Protein AF-A0A1H8AZE1-F1 (afdb_monomer_lite)

Sequence (152 aa):
MIRLCAVCSNPFDCPPSDKTVTCSKKCSRIHKSRTHKGKRNKWSEAARQRLSNKGVTDNLKKGSIAAQNSPNSGRFETNVNAKEWVLVNPCGKIYKVRNLKNWARNNCHLFDKETSEESATQIASGIRAVKQVLNGNRKDTSPQYMGWTLKM

Secondary structure (DSSP, 8-state):
-EEE-TTT--EEE--TT-----SSHHHHHHHHHHHHTT------HHHHHHHHHH---HHHHHHHHHHHH-TTTSSSTT-TT-B-EEEE-TTS-EEEESBHHHHHHH-GGGGT--SSHHHHHHHHHHHHHHHHHHTTS-SSS-S-BTTBEE--

Structure (mmCIF, N/CA/C/O backbone):
data_AF-A0A1H8AZE1-F1
#
_entry.id   AF-A0A1H8AZE1-F1
#
loop_
_atom_site.group_PDB
_atom_site.id
_atom_site.type_symbol
_atom_site.label_atom_id
_atom_site.label_alt_id
_atom_site.label_comp_id
_atom_site.label_asym_id
_atom_site.label_entity_id
_atom_site.label_seq_id
_atom_site.pdbx_PDB_ins_code
_atom_site.Cartn_x
_atom_site.Cartn_y
_atom_site.Cartn_z
_atom_site.occupancy
_atom_site.B_iso_or_equiv
_atom_site.auth_seq_id
_atom_site.auth_comp_id
_atom_site.auth_asym_id
_atom_site.auth_atom_id
_atom_site.pdbx_PDB_model_num
ATOM 1 N N . MET A 1 1 ? 39.025 -21.979 -23.711 1.00 87.44 1 MET A N 1
ATOM 2 C CA . MET A 1 1 ? 40.286 -21.500 -23.088 1.00 87.44 1 MET A CA 1
ATOM 3 C C . MET A 1 1 ? 40.108 -21.572 -21.586 1.00 87.44 1 MET A C 1
ATOM 5 O O . MET A 1 1 ? 39.041 -21.214 -21.098 1.00 87.44 1 MET A O 1
ATOM 9 N N . ILE A 1 2 ? 41.123 -22.022 -20.851 1.00 91.56 2 ILE A N 1
ATOM 10 C CA . ILE A 1 2 ? 41.009 -22.149 -19.395 1.00 91.56 2 ILE A CA 1
ATOM 11 C C . ILE A 1 2 ? 41.187 -20.767 -18.755 1.00 91.56 2 ILE A C 1
ATOM 13 O O . ILE A 1 2 ? 42.176 -20.080 -19.008 1.00 91.56 2 ILE A O 1
ATOM 17 N N . ARG A 1 3 ? 40.218 -20.348 -17.936 1.00 92.75 3 ARG A N 1
ATOM 18 C CA . ARG A 1 3 ? 40.264 -19.122 -17.121 1.00 92.75 3 ARG A CA 1
ATOM 19 C C . ARG A 1 3 ? 40.143 -19.472 -15.642 1.00 92.75 3 ARG A C 1
ATOM 21 O O . ARG A 1 3 ? 39.583 -20.507 -15.294 1.00 92.75 3 ARG A O 1
ATOM 28 N N . LEU A 1 4 ? 40.622 -18.594 -14.764 1.00 95.31 4 LEU A N 1
ATOM 29 C CA . LEU A 1 4 ? 40.473 -18.747 -13.314 1.00 95.31 4 LEU A CA 1
ATOM 30 C C . LEU A 1 4 ? 39.234 -18.000 -12.814 1.00 95.31 4 LEU A C 1
ATOM 32 O O . LEU A 1 4 ? 38.938 -16.884 -13.245 1.00 95.31 4 LEU A O 1
ATOM 36 N N . CYS A 1 5 ? 38.486 -18.611 -11.898 1.00 95.62 5 CYS A N 1
ATOM 37 C CA . CYS A 1 5 ? 37.276 -18.007 -11.351 1.00 95.62 5 CYS A CA 1
ATOM 38 C C . CYS A 1 5 ? 37.580 -16.828 -10.410 1.00 95.62 5 CYS A C 1
ATOM 40 O O . CYS A 1 5 ? 38.238 -17.000 -9.391 1.00 95.62 5 CYS A O 1
ATOM 42 N N . ALA A 1 6 ? 36.943 -15.674 -10.627 1.00 94.50 6 ALA A N 1
ATOM 43 C CA . ALA A 1 6 ? 37.080 -14.473 -9.785 1.00 94.50 6 ALA A CA 1
ATOM 44 C C . ALA A 1 6 ? 36.528 -14.588 -8.337 1.00 94.50 6 ALA A C 1
ATOM 46 O O . ALA A 1 6 ? 36.428 -13.586 -7.627 1.00 94.50 6 ALA A O 1
ATOM 47 N N . VAL A 1 7 ? 36.086 -15.776 -7.903 1.00 96.50 7 VAL A N 1
ATOM 48 C CA . VAL A 1 7 ? 35.524 -16.014 -6.558 1.00 96.50 7 VAL A CA 1
ATOM 49 C C . VAL A 1 7 ? 36.248 -17.129 -5.817 1.00 96.50 7 VAL A C 1
ATOM 51 O O . VAL A 1 7 ? 36.552 -16.939 -4.645 1.00 96.50 7 VAL A O 1
ATOM 54 N N . CYS A 1 8 ? 36.489 -18.270 -6.468 1.00 95.69 8 CYS A N 1
ATOM 55 C CA . CYS A 1 8 ? 37.142 -19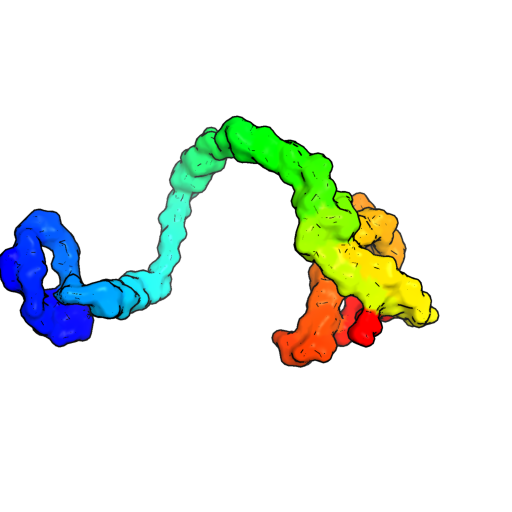.432 -5.858 1.00 95.69 8 CYS A CA 1
ATOM 56 C C . CYS A 1 8 ? 38.478 -19.810 -6.508 1.00 95.69 8 CYS A C 1
ATOM 58 O O . CYS A 1 8 ? 39.065 -20.806 -6.112 1.00 95.69 8 CYS A O 1
ATOM 60 N N . SER A 1 9 ? 38.927 -19.072 -7.526 1.00 94.31 9 SER A N 1
ATOM 61 C CA . SER A 1 9 ? 40.179 -19.303 -8.259 1.00 94.31 9 SER A CA 1
ATOM 62 C C . SER A 1 9 ? 40.296 -20.636 -9.008 1.00 94.31 9 SER A C 1
ATOM 64 O O . SER A 1 9 ? 41.301 -20.855 -9.672 1.00 94.31 9 SER A O 1
ATOM 66 N N . ASN A 1 10 ? 39.272 -21.495 -8.998 1.00 95.75 10 ASN A N 1
ATOM 67 C CA . ASN A 1 10 ? 39.297 -22.743 -9.764 1.00 95.75 10 ASN A CA 1
ATOM 68 C C . ASN A 1 10 ? 39.358 -22.481 -11.281 1.00 95.75 10 ASN A C 1
ATOM 70 O O . ASN A 1 10 ? 38.656 -21.575 -11.761 1.00 95.75 10 ASN A O 1
ATOM 74 N N . PRO A 1 11 ? 40.131 -23.286 -12.036 1.00 95.69 11 PRO A N 1
ATOM 75 C CA . PRO A 1 11 ? 40.124 -23.248 -13.490 1.00 95.69 11 PRO A CA 1
ATOM 76 C C . PRO A 1 11 ? 38.770 -23.711 -14.033 1.00 95.69 11 PRO A C 1
ATOM 78 O O . PRO A 1 11 ? 38.146 -24.629 -13.501 1.00 95.69 11 PRO A O 1
ATOM 81 N N . PHE A 1 12 ? 38.304 -23.066 -15.096 1.00 95.69 12 PHE A N 1
ATOM 82 C CA . PHE A 1 12 ? 37.110 -23.463 -15.833 1.00 95.69 12 PHE A CA 1
ATOM 83 C C . PHE A 1 12 ? 37.283 -23.155 -17.319 1.00 95.69 12 PHE A C 1
ATOM 85 O O . PHE A 1 12 ? 37.992 -22.212 -17.682 1.00 95.69 12 PHE A O 1
ATOM 92 N N . ASP A 1 13 ? 36.641 -23.948 -18.173 1.00 94.69 13 ASP A N 1
ATOM 93 C CA . ASP A 1 13 ? 36.658 -23.699 -19.610 1.00 94.69 13 ASP A CA 1
ATOM 94 C C . ASP A 1 13 ? 35.630 -22.632 -20.000 1.00 94.69 13 ASP A C 1
ATOM 96 O O . ASP A 1 13 ? 34.511 -22.582 -19.485 1.00 94.69 13 ASP A O 1
ATOM 100 N N . CYS A 1 14 ? 36.050 -21.738 -20.886 1.00 92.62 14 CYS A N 1
ATOM 101 C CA . CYS A 1 14 ? 35.260 -20.622 -21.375 1.00 92.62 14 CYS A CA 1
ATOM 102 C C . CYS A 1 14 ? 35.685 -20.307 -22.819 1.00 92.62 14 CYS A C 1
ATOM 104 O O . CYS A 1 14 ? 36.892 -20.201 -23.082 1.00 92.62 14 CYS A O 1
ATOM 106 N N . PRO A 1 15 ? 34.754 -20.151 -23.776 1.00 92.62 15 PRO A N 1
ATOM 107 C CA . PRO A 1 15 ? 35.089 -19.693 -25.121 1.00 92.62 15 PRO A CA 1
ATOM 108 C C . PRO A 1 15 ? 35.745 -18.299 -25.103 1.00 92.62 15 PRO A C 1
ATOM 110 O O . PRO A 1 15 ? 35.380 -17.466 -24.271 1.00 92.62 15 PRO A O 1
ATOM 113 N N . PRO A 1 16 ? 36.674 -17.982 -26.026 1.00 89.00 16 PRO A N 1
ATOM 114 C CA . PRO A 1 16 ? 37.316 -16.664 -26.072 1.00 89.00 16 PRO A CA 1
ATOM 115 C C . PRO A 1 16 ? 36.338 -15.484 -26.199 1.00 89.00 16 PRO A C 1
ATOM 117 O O . PRO A 1 16 ? 36.588 -14.425 -25.628 1.00 89.00 16 PRO A O 1
ATOM 120 N N . SER A 1 17 ? 35.211 -15.675 -26.894 1.00 92.56 17 SER A N 1
ATOM 121 C CA . SER A 1 17 ? 34.161 -14.665 -27.089 1.00 92.56 17 SER A CA 1
ATOM 122 C C . SER A 1 17 ? 33.291 -14.421 -25.851 1.00 92.56 17 SER A C 1
ATOM 124 O O . SER A 1 17 ? 32.669 -13.363 -25.732 1.00 92.56 17 SER A O 1
ATOM 126 N N . ASP A 1 18 ? 33.239 -15.377 -24.923 1.00 91.25 18 ASP A N 1
ATOM 127 C CA . ASP A 1 18 ? 32.429 -15.268 -23.718 1.00 91.25 18 ASP A CA 1
ATOM 128 C C . ASP A 1 18 ? 33.161 -14.401 -22.677 1.00 91.25 18 ASP A C 1
ATOM 130 O O . ASP A 1 18 ? 34.373 -14.501 -22.473 1.00 91.25 18 ASP A O 1
ATOM 134 N N . LYS A 1 19 ? 32.424 -13.510 -22.007 1.00 90.50 19 LYS A N 1
ATOM 135 C CA . LYS A 1 19 ? 32.927 -12.597 -20.962 1.00 90.50 19 LYS A CA 1
ATOM 136 C C . LYS A 1 19 ? 32.756 -13.170 -19.553 1.00 90.50 19 LYS A C 1
ATOM 138 O O . LYS A 1 19 ? 32.922 -12.456 -18.565 1.00 90.50 19 LYS A O 1
ATOM 143 N N . THR A 1 20 ? 32.405 -14.446 -19.439 1.00 92.69 20 THR A N 1
ATOM 144 C CA . THR A 1 20 ? 32.218 -15.122 -18.158 1.00 92.69 20 THR A CA 1
ATOM 145 C C . THR A 1 20 ? 33.535 -15.197 -17.377 1.00 92.69 20 THR A C 1
ATOM 147 O O . THR A 1 20 ? 34.569 -15.633 -17.887 1.00 92.69 20 THR A O 1
ATOM 150 N N . VAL A 1 21 ? 33.473 -14.764 -16.111 1.00 94.62 21 VAL A N 1
ATOM 151 C CA . VAL A 1 21 ? 34.602 -14.680 -15.157 1.00 94.62 21 VAL A CA 1
ATOM 152 C C . VAL A 1 21 ? 34.443 -15.615 -13.948 1.00 94.62 21 VAL A C 1
ATOM 154 O O . VAL A 1 21 ? 35.242 -15.590 -13.012 1.00 94.62 21 VAL A O 1
ATOM 157 N N . THR A 1 22 ? 33.387 -16.432 -13.921 1.00 96.69 22 THR A N 1
ATOM 158 C CA . THR A 1 22 ? 33.090 -17.347 -12.809 1.00 96.69 22 THR A CA 1
ATOM 159 C C . THR A 1 22 ? 32.766 -18.745 -13.300 1.00 96.69 22 THR A C 1
ATOM 161 O O . THR A 1 22 ? 31.968 -18.884 -14.217 1.00 96.69 22 THR A O 1
ATOM 164 N N . CYS A 1 23 ? 33.271 -19.765 -12.607 1.0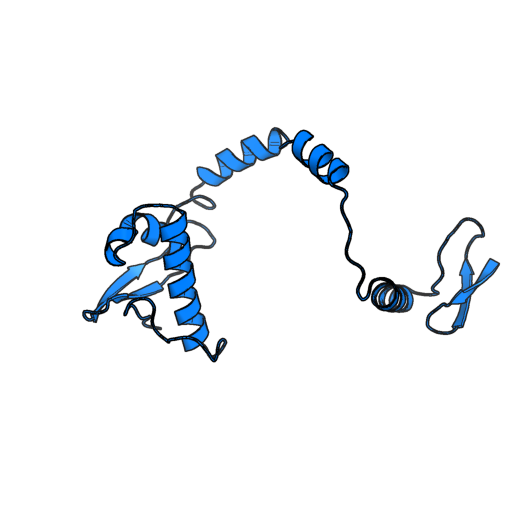0 94.62 23 CYS A N 1
ATOM 165 C CA . CYS A 1 23 ? 33.111 -21.172 -12.985 1.00 94.62 23 CYS A CA 1
ATOM 166 C C . CYS A 1 23 ? 31.697 -21.748 -12.786 1.00 94.62 23 CYS A C 1
ATOM 168 O O . CYS A 1 23 ? 31.395 -22.826 -13.280 1.00 94.62 23 CYS A O 1
ATOM 170 N N . SER A 1 24 ? 30.826 -21.089 -12.013 1.00 94.94 24 SER A N 1
ATOM 171 C CA . SER A 1 24 ? 29.509 -21.632 -11.652 1.00 94.94 24 SER A CA 1
ATOM 172 C C . SER A 1 24 ? 28.487 -20.547 -11.318 1.00 94.94 24 SER A C 1
ATOM 174 O O . SER A 1 24 ? 28.843 -19.422 -10.955 1.00 94.94 24 SER A O 1
ATOM 176 N N . LYS A 1 25 ? 27.192 -20.902 -11.339 1.00 95.62 25 LYS A N 1
ATOM 177 C CA . LYS A 1 25 ? 26.087 -20.011 -10.928 1.00 95.62 25 LYS A CA 1
ATOM 178 C C . LYS A 1 25 ? 26.242 -19.509 -9.485 1.00 95.62 25 LYS A C 1
ATOM 180 O O . LYS A 1 25 ? 25.968 -18.341 -9.209 1.00 95.62 25 LYS A O 1
ATOM 185 N N . LYS A 1 26 ? 26.729 -20.359 -8.570 1.00 97.12 26 LYS A N 1
ATOM 186 C CA . LYS A 1 26 ? 26.998 -19.986 -7.169 1.00 97.12 26 LYS A CA 1
ATOM 187 C C . LYS A 1 26 ? 28.064 -18.891 -7.088 1.00 97.12 26 LYS A C 1
ATOM 189 O O . LYS A 1 26 ? 27.834 -17.870 -6.442 1.00 97.12 26 LYS A O 1
ATOM 194 N N . CYS A 1 27 ? 29.182 -19.070 -7.794 1.00 96.12 27 CYS A N 1
ATOM 195 C CA . CYS A 1 27 ? 30.238 -18.063 -7.869 1.00 96.12 27 CYS A CA 1
ATOM 196 C C . CYS A 1 27 ? 29.754 -16.791 -8.572 1.00 96.12 27 CYS A C 1
ATOM 198 O O . CYS A 1 27 ? 30.019 -15.700 -8.083 1.00 96.12 27 CYS A O 1
ATOM 200 N N . SER A 1 28 ? 28.958 -16.902 -9.638 1.00 95.81 28 SER A N 1
ATOM 201 C CA . SER A 1 28 ? 28.345 -15.746 -10.304 1.00 95.81 28 SER A CA 1
ATOM 202 C C . SER A 1 28 ? 27.487 -14.916 -9.342 1.00 95.81 28 SER A C 1
ATOM 204 O O . SER A 1 28 ? 27.598 -13.692 -9.316 1.00 95.81 28 SER A O 1
ATOM 206 N N . ARG A 1 29 ? 26.681 -15.560 -8.483 1.00 95.69 29 ARG A N 1
ATOM 207 C CA . ARG A 1 29 ? 25.859 -14.867 -7.476 1.00 95.69 29 ARG A CA 1
ATOM 208 C C . ARG A 1 29 ? 26.707 -14.106 -6.452 1.00 95.69 29 ARG A C 1
ATOM 210 O O . ARG A 1 29 ? 26.394 -12.959 -6.149 1.00 95.69 29 ARG A O 1
ATOM 217 N N . ILE A 1 30 ? 27.782 -14.722 -5.954 1.00 95.81 30 ILE A N 1
ATOM 218 C CA . ILE A 1 30 ? 28.727 -14.088 -5.016 1.00 95.81 30 ILE A CA 1
ATOM 219 C C . ILE A 1 30 ? 29.485 -12.945 -5.699 1.00 95.81 30 ILE A C 1
ATOM 221 O O . ILE A 1 30 ? 29.667 -11.877 -5.123 1.00 95.81 30 ILE A O 1
ATOM 225 N N . HIS A 1 31 ? 29.912 -13.144 -6.944 1.00 95.25 31 HIS A N 1
ATOM 226 C CA . HIS A 1 31 ? 30.601 -12.117 -7.710 1.00 95.25 31 HIS A CA 1
ATOM 227 C C . HIS A 1 31 ? 29.692 -10.904 -7.927 1.00 95.25 31 HIS A C 1
ATOM 229 O O . HIS A 1 31 ? 30.091 -9.790 -7.607 1.00 95.25 31 HIS A O 1
ATOM 235 N N . LYS A 1 32 ? 28.440 -11.118 -8.357 1.00 92.69 32 LYS A N 1
ATOM 236 C CA . LYS A 1 32 ? 27.434 -10.056 -8.508 1.00 92.69 32 LYS A CA 1
ATOM 237 C C . LYS A 1 32 ? 27.156 -9.333 -7.191 1.00 92.69 32 LYS A C 1
ATOM 239 O O . LYS A 1 32 ? 27.076 -8.110 -7.189 1.00 92.69 32 LYS A O 1
ATOM 244 N N . SER A 1 33 ? 27.035 -10.048 -6.069 1.00 92.69 33 SER A N 1
ATOM 245 C CA . SER A 1 33 ? 26.797 -9.393 -4.778 1.00 92.69 33 SER A CA 1
ATOM 246 C C . SER A 1 33 ? 27.963 -8.493 -4.368 1.00 92.69 33 SER A C 1
ATOM 248 O O . SER A 1 33 ? 27.721 -7.390 -3.890 1.00 92.69 33 SER A O 1
ATOM 250 N N . ARG A 1 34 ? 29.213 -8.910 -4.616 1.00 93.31 34 ARG A N 1
ATOM 251 C CA . ARG A 1 34 ? 30.413 -8.092 -4.375 1.00 93.31 34 ARG A CA 1
ATOM 252 C C . ARG A 1 34 ? 30.484 -6.894 -5.323 1.00 93.31 34 ARG A C 1
ATOM 254 O O . ARG A 1 34 ? 30.669 -5.773 -4.866 1.00 93.31 34 ARG A O 1
ATOM 261 N N . THR A 1 35 ? 30.305 -7.106 -6.628 1.00 90.56 35 THR A N 1
ATOM 262 C CA . THR A 1 35 ? 30.499 -6.057 -7.642 1.00 90.56 35 THR A CA 1
ATOM 263 C C . THR A 1 35 ? 29.380 -5.025 -7.684 1.00 90.56 35 THR A C 1
ATOM 265 O O . THR A 1 35 ? 29.646 -3.888 -8.076 1.00 90.56 35 THR A O 1
ATOM 268 N N . HIS A 1 36 ? 28.156 -5.388 -7.292 1.00 87.06 36 HIS A N 1
ATOM 269 C CA . HIS A 1 36 ? 27.011 -4.476 -7.219 1.00 87.06 36 HIS A CA 1
ATOM 270 C C . HIS A 1 36 ? 26.792 -3.875 -5.825 1.00 87.06 36 HIS A C 1
ATOM 272 O O . HIS A 1 36 ? 25.949 -2.987 -5.683 1.00 87.06 36 HIS A O 1
ATOM 278 N N . LYS A 1 37 ? 27.538 -4.303 -4.795 1.00 89.75 37 LYS A N 1
ATOM 279 C CA . LYS A 1 37 ? 27.433 -3.712 -3.455 1.00 89.75 37 LYS A CA 1
ATOM 280 C C . LYS A 1 37 ? 27.702 -2.208 -3.533 1.00 89.75 37 LYS A C 1
ATOM 282 O O . LYS A 1 37 ? 28.718 -1.778 -4.068 1.00 89.75 37 LYS A O 1
ATOM 287 N N . GLY A 1 38 ? 26.763 -1.408 -3.031 1.00 83.31 38 GLY A N 1
ATOM 288 C CA . GLY A 1 38 ? 26.865 0.055 -3.024 1.00 83.31 38 GLY A CA 1
ATOM 289 C C . GLY A 1 38 ? 26.657 0.736 -4.383 1.00 83.31 38 GLY A C 1
ATOM 290 O O . GLY A 1 38 ? 26.598 1.962 -4.435 1.00 83.31 38 GLY A O 1
ATOM 291 N N . LYS A 1 39 ? 26.485 -0.014 -5.480 1.00 85.88 39 LYS A N 1
ATOM 292 C CA . LYS A 1 39 ? 26.173 0.568 -6.789 1.00 85.88 39 LYS A CA 1
ATOM 293 C C . LYS A 1 39 ? 24.668 0.751 -6.929 1.00 85.88 39 LYS A C 1
ATOM 295 O O . LYS A 1 39 ? 23.889 -0.176 -6.722 1.00 85.88 39 LYS A O 1
ATOM 300 N N . ARG A 1 40 ? 24.257 1.953 -7.320 1.00 79.12 40 ARG A N 1
ATOM 301 C CA . ARG A 1 40 ? 22.883 2.267 -7.725 1.00 79.12 40 ARG A CA 1
ATOM 302 C C . ARG A 1 40 ? 22.899 2.684 -9.188 1.00 79.12 40 ARG A C 1
ATOM 304 O O . ARG A 1 40 ? 23.829 3.366 -9.617 1.00 79.12 40 ARG A O 1
ATOM 311 N N . ASN A 1 41 ? 21.871 2.304 -9.940 1.00 79.06 41 ASN A N 1
ATOM 312 C CA . ASN A 1 41 ? 21.703 2.785 -11.307 1.00 79.06 41 ASN A CA 1
ATOM 313 C C . ASN A 1 41 ? 21.481 4.303 -11.266 1.00 79.06 41 ASN A C 1
ATOM 315 O O . ASN A 1 41 ? 20.426 4.766 -10.831 1.00 79.06 41 ASN A O 1
ATOM 319 N N . LYS A 1 42 ? 22.476 5.080 -11.701 1.00 79.00 42 LYS A N 1
ATOM 320 C CA . LYS A 1 42 ? 22.330 6.523 -11.903 1.00 79.00 42 LYS A CA 1
ATOM 321 C C . LYS A 1 42 ? 21.677 6.740 -13.263 1.00 79.00 42 LYS A C 1
ATOM 323 O O . LYS A 1 42 ? 22.337 6.694 -14.293 1.00 79.00 42 LYS A O 1
ATOM 328 N N . TRP A 1 43 ? 20.364 6.919 -13.258 1.00 83.31 43 TRP A N 1
ATOM 329 C CA . TRP A 1 43 ? 19.635 7.316 -14.458 1.00 83.31 43 TRP A CA 1
ATOM 330 C C . TRP A 1 43 ? 19.895 8.791 -14.736 1.00 83.31 43 TRP A C 1
ATOM 332 O O . TRP A 1 43 ? 19.654 9.619 -13.856 1.00 83.31 43 TRP A O 1
ATOM 342 N N . SER A 1 44 ? 20.362 9.105 -15.945 1.00 89.19 44 SER A N 1
ATOM 343 C CA . SER A 1 44 ? 20.424 10.488 -16.408 1.00 89.19 44 SER A CA 1
ATOM 344 C C . SER A 1 44 ? 19.014 11.053 -16.564 1.00 89.19 44 SER A C 1
ATOM 346 O O . SER A 1 44 ? 18.050 10.317 -16.800 1.00 89.19 44 SER A O 1
ATOM 348 N N . GLU A 1 45 ? 18.893 12.370 -16.454 1.00 89.25 45 GLU A N 1
ATOM 349 C CA . GLU A 1 45 ? 17.629 13.071 -16.667 1.00 89.25 45 GLU A CA 1
ATOM 350 C C . GLU A 1 45 ? 17.067 12.799 -18.067 1.00 89.25 45 GLU A C 1
ATOM 352 O O . GLU A 1 45 ? 15.914 12.397 -18.199 1.00 89.25 45 GLU A O 1
ATOM 357 N N . ALA A 1 46 ? 17.922 12.826 -19.095 1.00 90.38 46 ALA A N 1
ATOM 358 C CA . ALA A 1 46 ? 17.556 12.453 -20.461 1.00 90.38 46 ALA A CA 1
ATOM 359 C C . ALA A 1 46 ? 17.000 11.018 -20.574 1.00 90.38 46 ALA A C 1
ATOM 361 O O . ALA A 1 46 ? 16.067 10.768 -21.339 1.00 90.38 46 ALA A O 1
ATOM 362 N N . ALA A 1 47 ? 17.536 10.058 -19.809 1.00 87.69 47 ALA A N 1
ATOM 363 C CA . ALA A 1 47 ? 17.025 8.688 -19.802 1.00 87.69 47 ALA A CA 1
ATOM 364 C C . ALA A 1 47 ? 15.651 8.586 -19.117 1.00 87.69 47 ALA A C 1
ATOM 366 O O . ALA A 1 47 ? 14.783 7.860 -19.607 1.00 87.69 47 ALA A O 1
ATOM 367 N N . ARG A 1 48 ? 15.429 9.335 -18.026 1.00 87.06 48 ARG A N 1
ATOM 368 C CA . ARG A 1 48 ? 14.108 9.440 -17.379 1.00 87.06 48 ARG A CA 1
ATOM 369 C C . ARG A 1 48 ? 13.093 10.094 -18.310 1.00 87.06 48 ARG A C 1
ATOM 371 O O . ARG A 1 48 ? 11.995 9.566 -18.458 1.00 87.06 48 ARG A O 1
ATOM 378 N N . GLN A 1 49 ? 13.485 11.167 -18.995 1.00 89.69 49 GLN A N 1
ATOM 379 C CA . GLN A 1 49 ? 12.629 11.865 -19.948 1.00 89.69 49 GLN A CA 1
ATOM 380 C C . GLN A 1 49 ? 12.244 10.960 -21.119 1.00 89.69 49 GLN A C 1
ATOM 382 O O . GLN A 1 49 ? 11.073 10.869 -21.466 1.00 89.69 49 GLN A O 1
ATOM 387 N N . ARG A 1 50 ? 13.200 10.211 -21.685 1.00 89.50 50 ARG A N 1
ATOM 388 C CA . ARG A 1 50 ? 12.919 9.239 -22.752 1.00 89.50 50 ARG A CA 1
ATOM 389 C C . ARG A 1 50 ? 11.908 8.182 -22.310 1.00 89.50 50 ARG A C 1
ATOM 391 O O . ARG A 1 50 ? 11.053 7.798 -23.100 1.00 89.50 50 ARG A O 1
ATOM 398 N N . LEU A 1 51 ? 12.015 7.693 -21.074 1.00 85.75 51 LEU A N 1
ATOM 399 C CA . LEU A 1 51 ? 11.066 6.722 -20.533 1.00 85.75 51 LEU A CA 1
ATOM 400 C C . LEU A 1 51 ? 9.683 7.345 -20.309 1.00 85.75 51 LEU A C 1
ATOM 402 O O . LEU A 1 51 ? 8.691 6.725 -20.668 1.00 85.75 51 LEU A O 1
ATOM 406 N N . SER A 1 52 ? 9.626 8.568 -19.777 1.00 85.31 52 SER A N 1
ATOM 407 C CA . SER A 1 52 ? 8.378 9.323 -19.617 1.00 85.31 52 SER A CA 1
ATOM 408 C C . SER A 1 52 ? 7.675 9.529 -20.964 1.00 85.31 52 SER A C 1
ATOM 410 O O . SER A 1 52 ? 6.503 9.195 -21.117 1.00 85.31 52 SER A O 1
ATOM 412 N N . ASN A 1 53 ? 8.428 9.958 -21.983 1.00 88.75 53 ASN A N 1
ATOM 413 C CA . ASN A 1 53 ? 7.919 10.213 -23.331 1.00 88.75 53 ASN A CA 1
ATOM 414 C C . ASN A 1 53 ? 7.425 8.946 -24.044 1.00 88.75 53 ASN A C 1
ATOM 416 O O . ASN A 1 53 ? 6.545 9.041 -24.893 1.00 88.75 53 ASN A O 1
ATOM 420 N N . LYS A 1 54 ? 7.957 7.758 -23.712 1.00 86.19 54 LYS A N 1
ATOM 421 C CA . LYS A 1 54 ? 7.411 6.487 -24.230 1.00 86.19 54 LYS A CA 1
ATOM 422 C C . LYS A 1 54 ? 5.958 6.272 -23.803 1.00 86.19 54 LYS A C 1
ATOM 424 O O . LYS A 1 54 ? 5.242 5.537 -24.478 1.00 86.19 54 LYS A O 1
ATOM 429 N N . GLY A 1 55 ? 5.537 6.911 -22.712 1.00 83.12 55 GLY A N 1
ATOM 430 C CA . GLY A 1 55 ? 4.175 6.854 -22.217 1.00 83.12 55 GLY A CA 1
ATOM 431 C C . GLY A 1 55 ? 3.739 5.445 -21.825 1.00 83.12 55 GLY A C 1
ATOM 432 O O . GLY A 1 55 ? 4.534 4.516 -21.671 1.00 83.12 55 GLY A O 1
ATOM 433 N N . VAL A 1 56 ? 2.432 5.304 -21.637 1.00 82.44 56 VAL A N 1
ATOM 434 C CA . VAL A 1 56 ? 1.786 4.029 -21.326 1.00 82.44 56 VAL A CA 1
ATOM 435 C C . VAL A 1 56 ? 1.258 3.428 -22.624 1.00 82.44 56 VAL A C 1
ATOM 437 O O . VAL A 1 56 ? 0.555 4.101 -23.377 1.00 82.44 56 VAL A O 1
ATOM 440 N N . THR A 1 57 ? 1.577 2.163 -22.881 1.00 85.31 57 THR A N 1
ATOM 441 C CA . THR A 1 57 ? 1.077 1.429 -24.049 1.00 85.31 57 THR A CA 1
ATOM 442 C C . THR A 1 57 ? -0.447 1.263 -23.984 1.00 85.31 57 THR A C 1
ATOM 444 O O . THR A 1 57 ? -1.036 1.184 -22.904 1.00 85.31 57 THR A O 1
ATOM 447 N N . ASP A 1 58 ? -1.126 1.192 -25.131 1.00 84.06 58 ASP A N 1
ATOM 448 C CA . ASP A 1 58 ? -2.599 1.201 -25.152 1.00 84.06 58 ASP A CA 1
ATOM 449 C C . ASP A 1 58 ? -3.235 -0.028 -24.489 1.00 84.06 58 ASP A C 1
ATOM 451 O O . ASP A 1 58 ? -4.308 0.073 -23.893 1.00 84.06 58 ASP A O 1
ATOM 455 N N . ASN A 1 59 ? -2.557 -1.179 -24.511 1.00 84.25 59 ASN A N 1
ATOM 456 C CA . ASN A 1 59 ? -2.979 -2.365 -23.761 1.00 84.25 59 ASN A CA 1
ATOM 457 C C . ASN A 1 59 ? -3.001 -2.111 -22.242 1.00 84.25 59 ASN A C 1
ATOM 459 O O . ASN A 1 59 ? -3.937 -2.535 -21.568 1.00 84.25 59 ASN A O 1
ATOM 463 N N . LEU A 1 60 ? -2.023 -1.374 -21.706 1.00 84.25 60 LEU A N 1
ATOM 464 C CA . LEU A 1 60 ? -1.964 -1.009 -20.293 1.00 84.25 60 LEU A CA 1
ATOM 465 C C . LEU A 1 60 ? -3.050 0.009 -19.938 1.00 84.25 60 LEU A C 1
ATOM 467 O O . LEU A 1 60 ? -3.663 -0.114 -18.879 1.00 84.25 60 LEU A O 1
ATOM 471 N N . LYS A 1 61 ? -3.351 0.968 -20.826 1.00 87.00 61 LYS A N 1
ATOM 472 C CA . LYS A 1 61 ? -4.477 1.900 -20.627 1.00 87.00 61 LYS A CA 1
ATOM 473 C C . LYS A 1 61 ? -5.807 1.147 -20.530 1.00 87.00 61 LYS A C 1
ATOM 475 O O . LYS A 1 61 ? -6.539 1.327 -19.559 1.00 87.00 61 LYS A O 1
ATOM 480 N N . LYS A 1 62 ? -6.086 0.258 -21.493 1.00 89.56 62 LYS A N 1
ATOM 481 C CA . LYS A 1 62 ? -7.298 -0.582 -21.503 1.00 89.56 62 LYS A CA 1
ATOM 482 C C . LYS A 1 62 ? -7.371 -1.481 -20.267 1.00 89.56 62 LYS A C 1
ATOM 484 O O . LYS A 1 62 ? -8.412 -1.547 -19.618 1.00 89.56 62 LYS A O 1
ATOM 489 N N . GLY A 1 63 ? -6.253 -2.111 -19.906 1.00 88.06 63 GLY A N 1
ATOM 490 C CA . GLY A 1 63 ? -6.145 -2.933 -18.702 1.00 88.06 63 GLY A CA 1
ATOM 491 C C . GLY A 1 63 ? -6.416 -2.147 -17.417 1.00 88.06 63 GLY A C 1
ATOM 492 O O . GLY A 1 63 ? -7.106 -2.651 -16.538 1.00 88.06 63 GLY A O 1
ATOM 493 N N . SER A 1 64 ? -5.943 -0.901 -17.321 1.00 88.88 64 SER A N 1
ATOM 494 C CA . SER A 1 64 ? -6.182 -0.031 -16.162 1.00 88.88 64 SER A CA 1
ATOM 495 C C . SER A 1 64 ? -7.669 0.284 -15.980 1.00 88.88 64 SER A C 1
ATOM 497 O O . SER A 1 64 ? -8.200 0.111 -14.885 1.00 88.88 64 SER A O 1
ATOM 499 N N . ILE A 1 65 ? -8.366 0.662 -17.058 1.00 91.12 65 ILE A N 1
ATOM 500 C CA . ILE A 1 65 ? -9.813 0.938 -17.021 1.00 91.12 65 ILE A CA 1
ATOM 501 C C . ILE A 1 65 ? -10.588 -0.327 -16.625 1.00 91.12 65 ILE A C 1
ATOM 503 O O . ILE A 1 65 ? -11.429 -0.290 -15.727 1.00 91.12 65 ILE A O 1
ATOM 507 N N . ALA A 1 66 ? -10.264 -1.471 -17.236 1.00 91.50 66 ALA A N 1
ATOM 508 C CA . ALA A 1 66 ? -10.893 -2.746 -16.897 1.00 91.50 66 ALA A CA 1
ATOM 509 C C . ALA A 1 66 ? -10.660 -3.133 -15.424 1.00 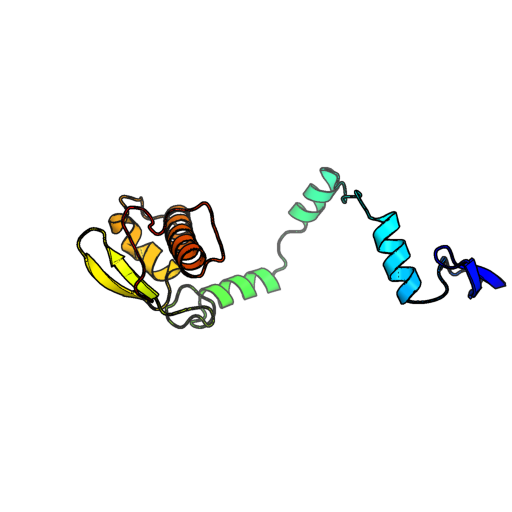91.50 66 ALA A C 1
ATOM 511 O O . ALA A 1 66 ? -11.587 -3.563 -14.737 1.00 91.50 66 ALA A O 1
ATOM 512 N N . ALA A 1 67 ? -9.444 -2.929 -14.909 1.00 90.94 67 ALA A N 1
ATOM 513 C CA . ALA A 1 67 ? -9.109 -3.222 -13.521 1.00 90.94 67 ALA A CA 1
ATOM 514 C C . ALA A 1 67 ? -9.848 -2.312 -12.527 1.00 90.94 67 ALA A C 1
ATOM 516 O O . ALA A 1 67 ? -10.214 -2.777 -11.447 1.00 90.94 67 ALA A O 1
ATOM 517 N N . GLN A 1 68 ? -10.087 -1.045 -12.880 1.00 91.81 68 GLN A N 1
ATOM 518 C CA . GLN A 1 68 ? -10.859 -0.110 -12.056 1.00 91.81 68 GLN A CA 1
ATOM 519 C C . GLN A 1 68 ? -12.332 -0.519 -11.941 1.00 91.81 68 GLN A C 1
ATOM 521 O O . GLN A 1 68 ? -12.890 -0.438 -10.848 1.00 91.81 68 GLN A O 1
ATOM 526 N N . ASN A 1 69 ? -12.926 -0.995 -13.038 1.00 93.62 69 ASN A N 1
ATOM 527 C CA . ASN A 1 69 ? -14.343 -1.369 -13.100 1.00 93.62 69 ASN A CA 1
ATOM 528 C C . ASN A 1 69 ? -14.626 -2.798 -12.617 1.00 93.62 69 ASN A C 1
ATOM 530 O O . ASN A 1 69 ? -15.757 -3.123 -12.268 1.00 93.62 69 ASN A O 1
ATOM 534 N N . SER A 1 70 ? -13.616 -3.666 -12.595 1.00 94.44 70 SER A N 1
ATOM 535 C CA . SER A 1 70 ? -13.775 -5.050 -12.151 1.00 94.44 70 SER A CA 1
ATOM 536 C C . SER A 1 70 ? -14.087 -5.126 -10.648 1.00 94.44 70 SER A C 1
ATOM 538 O O . SER A 1 70 ? -13.318 -4.583 -9.848 1.00 94.44 70 SER A O 1
ATOM 540 N N . PRO A 1 71 ? -15.126 -5.873 -10.226 1.00 94.06 71 PRO A N 1
ATOM 541 C CA . PRO A 1 71 ? -15.430 -6.112 -8.810 1.00 94.06 71 PRO A CA 1
ATOM 542 C C . PRO A 1 71 ? -14.240 -6.685 -8.025 1.00 94.06 71 PRO A C 1
ATOM 544 O O . PRO A 1 71 ? -14.033 -6.369 -6.857 1.00 94.06 71 PRO A O 1
ATOM 547 N N . ASN A 1 72 ? -13.408 -7.483 -8.695 1.00 93.81 72 ASN A N 1
ATOM 548 C CA . ASN A 1 72 ? -12.319 -8.229 -8.072 1.00 93.81 72 ASN A CA 1
ATOM 549 C C . ASN A 1 72 ? -11.037 -7.404 -7.889 1.00 93.81 72 ASN A C 1
ATOM 551 O O . ASN A 1 72 ? -10.212 -7.749 -7.047 1.00 93.81 72 ASN A O 1
ATOM 555 N N . SER A 1 73 ? -10.848 -6.318 -8.641 1.00 90.25 73 SER A N 1
ATOM 556 C CA . SER A 1 73 ? -9.624 -5.496 -8.584 1.00 90.25 73 SER A CA 1
ATOM 557 C C . SER A 1 73 ? -9.877 -4.016 -8.302 1.00 90.25 73 SER A C 1
ATOM 559 O O . SER A 1 73 ? -8.969 -3.319 -7.845 1.00 90.25 73 SER A O 1
ATOM 561 N N . GLY A 1 74 ? -11.099 -3.546 -8.533 1.00 90.38 74 GLY A N 1
ATOM 562 C CA . GLY A 1 74 ? -11.517 -2.165 -8.363 1.00 90.38 74 GLY A CA 1
ATOM 563 C C . GLY A 1 74 ? -11.777 -1.778 -6.910 1.00 90.38 74 GLY A C 1
ATOM 564 O O . GLY A 1 74 ? -11.435 -2.482 -5.954 1.00 90.38 74 GLY A O 1
ATOM 565 N N . ARG A 1 75 ? -12.391 -0.610 -6.728 1.00 92.94 75 ARG A N 1
ATOM 566 C CA . ARG A 1 75 ? -12.692 -0.024 -5.413 1.00 92.94 75 ARG A CA 1
ATOM 567 C C . ARG A 1 75 ? -13.998 -0.596 -4.851 1.00 92.94 75 ARG A C 1
ATOM 569 O O . ARG A 1 75 ? -14.959 0.127 -4.634 1.00 92.94 75 ARG A O 1
ATOM 576 N N . PHE A 1 76 ? -14.018 -1.906 -4.638 1.00 93.88 76 PHE A N 1
ATOM 577 C CA . PHE A 1 76 ? -15.203 -2.642 -4.202 1.00 93.88 76 PHE A CA 1
ATOM 578 C C . PHE A 1 76 ? -14.915 -3.480 -2.954 1.00 93.88 76 PHE A C 1
ATOM 580 O O . PHE A 1 76 ? -13.769 -3.848 -2.682 1.00 93.88 76 PHE A O 1
ATOM 587 N N . GLU A 1 77 ? -15.961 -3.820 -2.201 1.00 91.88 77 GLU A N 1
ATOM 588 C CA . GLU A 1 77 ? -15.865 -4.740 -1.054 1.00 91.88 77 GLU A CA 1
ATOM 589 C C . GLU A 1 77 ? -15.499 -6.174 -1.478 1.00 91.88 77 GLU A C 1
ATOM 591 O O . GLU A 1 77 ? -14.924 -6.930 -0.696 1.00 91.88 77 GLU A O 1
ATOM 596 N N . THR A 1 78 ? -15.792 -6.535 -2.730 1.00 93.62 78 THR A N 1
ATOM 597 C CA . THR A 1 78 ? -15.488 -7.835 -3.349 1.00 93.62 78 THR A CA 1
ATOM 598 C C . THR A 1 78 ? -14.067 -7.939 -3.902 1.00 93.62 78 THR A C 1
ATOM 600 O O . THR A 1 78 ? -13.699 -8.987 -4.430 1.00 93.62 78 THR A O 1
ATOM 603 N N . ASN A 1 79 ? -13.248 -6.890 -3.766 1.00 95.00 79 ASN A N 1
ATOM 604 C CA . ASN A 1 79 ? -11.860 -6.925 -4.211 1.00 95.00 79 ASN A CA 1
ATOM 605 C C . ASN A 1 79 ? -11.127 -8.120 -3.579 1.00 95.00 79 ASN A C 1
ATOM 607 O O . ASN A 1 79 ? -11.224 -8.342 -2.374 1.00 95.00 79 ASN A O 1
ATOM 611 N N . VAL A 1 80 ? -10.343 -8.858 -4.362 1.00 93.94 80 VAL A N 1
ATOM 612 C CA . VAL A 1 80 ? -9.643 -10.069 -3.893 1.00 93.94 80 VAL A CA 1
ATOM 613 C C . VAL A 1 80 ? -8.654 -9.800 -2.754 1.00 93.94 80 VAL A C 1
ATOM 615 O O . VAL A 1 80 ? -8.343 -10.693 -1.976 1.00 93.94 80 VAL A O 1
ATOM 618 N N . ASN A 1 81 ? -8.168 -8.562 -2.635 1.00 92.50 81 ASN A N 1
ATOM 619 C CA . ASN A 1 81 ? -7.268 -8.128 -1.567 1.00 92.50 81 ASN A CA 1
ATOM 620 C C . ASN A 1 81 ? -8.003 -7.505 -0.366 1.00 92.50 81 ASN A C 1
ATOM 622 O O . ASN A 1 81 ? -7.350 -7.041 0.577 1.00 92.50 81 ASN A O 1
ATOM 626 N N . ALA A 1 82 ? -9.337 -7.438 -0.402 1.00 94.31 82 ALA A N 1
ATOM 627 C CA . ALA A 1 82 ? -10.154 -6.984 0.713 1.00 94.31 82 ALA A CA 1
ATOM 628 C C . ALA A 1 82 ? -9.975 -7.931 1.914 1.00 94.31 82 ALA A C 1
ATOM 630 O O . ALA A 1 82 ? -9.780 -9.136 1.767 1.00 94.31 82 ALA A O 1
ATOM 631 N N . LYS A 1 83 ? -9.987 -7.369 3.120 1.00 95.00 83 LYS A N 1
ATOM 632 C CA . LYS A 1 83 ? -9.784 -8.094 4.380 1.00 95.00 83 LYS A CA 1
ATOM 633 C C . LYS A 1 83 ? -10.763 -7.559 5.394 1.00 95.00 83 LYS A C 1
ATOM 635 O O . LYS A 1 83 ? -10.936 -6.351 5.452 1.00 95.00 83 LYS A O 1
ATOM 640 N N . GLU A 1 84 ? -11.309 -8.417 6.235 1.00 95.75 84 GLU A N 1
ATOM 641 C CA . GLU A 1 84 ? -12.212 -7.976 7.291 1.00 95.75 84 GLU A CA 1
ATOM 642 C C . GLU A 1 84 ? -11.458 -7.288 8.439 1.00 95.75 84 GLU A C 1
ATOM 644 O O . GLU A 1 84 ? -10.348 -7.673 8.818 1.00 95.75 84 GLU A O 1
ATOM 649 N N . TRP A 1 85 ? -12.067 -6.224 8.953 1.00 96.88 85 TRP A N 1
ATOM 650 C CA . TRP A 1 85 ? -11.594 -5.381 10.039 1.00 96.88 85 TRP A CA 1
ATOM 651 C C . TRP A 1 85 ? -12.748 -5.122 10.993 1.00 96.88 85 TRP A C 1
ATOM 653 O O . TRP A 1 85 ? -13.879 -4.879 10.568 1.00 96.88 85 TRP A O 1
ATOM 663 N N . VAL A 1 86 ? -12.438 -5.106 12.283 1.00 97.69 86 VAL A N 1
ATOM 664 C CA . VAL A 1 86 ? -13.355 -4.657 13.326 1.00 97.69 86 VAL A CA 1
ATOM 665 C C . VAL A 1 86 ? -12.721 -3.437 13.979 1.00 97.69 86 VAL A C 1
ATOM 667 O O . VAL A 1 86 ? -11.782 -3.553 14.766 1.00 97.69 86 VAL A O 1
ATOM 670 N N . LEU A 1 87 ? -13.183 -2.255 13.578 1.00 97.56 87 LEU A N 1
ATOM 671 C CA . LEU A 1 87 ? -12.693 -0.978 14.087 1.00 97.56 87 LEU A CA 1
ATOM 672 C C . LEU A 1 87 ? -13.502 -0.582 15.320 1.00 97.56 87 LEU A C 1
ATOM 674 O O . LEU A 1 87 ? -14.714 -0.791 15.355 1.00 97.56 87 LEU A O 1
ATOM 678 N N . VAL A 1 88 ? -12.847 0.030 16.297 1.00 97.38 88 VAL A N 1
ATOM 679 C CA . VAL A 1 88 ? -13.496 0.633 17.462 1.00 97.38 88 VAL A CA 1
ATOM 680 C C . VAL A 1 88 ? -13.147 2.113 17.456 1.00 97.38 88 VAL A C 1
ATOM 682 O O . VAL A 1 88 ? -11.970 2.471 17.404 1.00 97.38 88 VAL A O 1
ATOM 685 N N . ASN A 1 89 ? -14.160 2.974 17.439 1.00 95.94 89 ASN A N 1
ATOM 686 C CA . ASN A 1 89 ? -13.941 4.416 17.454 1.00 95.94 89 ASN A CA 1
ATOM 687 C C . ASN A 1 89 ? -13.562 4.910 18.869 1.00 95.94 89 ASN A C 1
ATOM 689 O O . ASN A 1 89 ? -13.699 4.153 19.834 1.00 95.94 89 ASN A O 1
ATOM 693 N N . PRO A 1 90 ? -13.153 6.183 19.025 1.00 95.38 90 PRO A N 1
ATOM 694 C CA . PRO A 1 90 ? -12.782 6.740 20.330 1.00 95.38 90 PRO A CA 1
ATOM 695 C C . PRO A 1 90 ? -13.898 6.676 21.386 1.00 95.38 90 PRO A C 1
ATOM 697 O O . PRO A 1 90 ? -13.621 6.640 22.579 1.00 95.38 90 PRO A O 1
ATOM 700 N N . CYS A 1 91 ? -15.162 6.631 20.957 1.00 94.50 91 CYS A N 1
ATOM 701 C CA . CYS A 1 91 ? -16.331 6.521 21.832 1.00 94.50 91 CYS A CA 1
ATOM 702 C C . CYS A 1 91 ? -16.740 5.063 22.133 1.00 94.50 91 CYS A C 1
ATOM 704 O O . CYS A 1 91 ? -17.775 4.843 22.753 1.00 94.50 91 CYS A O 1
ATOM 706 N N . GLY A 1 92 ? -15.996 4.061 21.651 1.00 93.31 92 GLY A N 1
ATOM 707 C CA . GLY A 1 92 ? -16.288 2.636 21.860 1.00 93.31 92 GLY A CA 1
ATOM 708 C C . GLY A 1 92 ? -17.257 1.989 20.857 1.00 93.31 92 GLY A C 1
ATOM 709 O O . GLY A 1 92 ? -17.540 0.795 20.957 1.00 93.31 92 GLY A O 1
ATOM 710 N N . LYS A 1 93 ? -17.754 2.721 19.854 1.00 96.38 93 LYS A N 1
ATOM 711 C CA . LYS A 1 93 ? -18.616 2.187 18.788 1.00 96.38 93 LYS A CA 1
ATOM 712 C C . LYS A 1 93 ? -17.826 1.289 17.835 1.00 96.38 93 LYS A C 1
ATOM 714 O O . LYS A 1 93 ? -16.762 1.663 17.343 1.00 96.38 93 LYS A O 1
ATOM 719 N N . ILE A 1 94 ? -18.401 0.127 17.530 1.00 96.81 94 ILE A N 1
ATOM 720 C CA . ILE A 1 94 ? -17.786 -0.915 16.700 1.00 96.81 94 ILE A CA 1
ATOM 721 C C . ILE A 1 94 ? -18.248 -0.801 15.241 1.00 96.81 94 ILE A C 1
ATOM 723 O O . ILE A 1 94 ? -19.442 -0.685 14.967 1.00 96.81 94 ILE A O 1
ATOM 727 N N . TYR A 1 95 ? -17.305 -0.917 14.307 1.00 96.88 95 TYR A N 1
ATOM 728 C CA . TYR A 1 95 ? -17.534 -0.944 12.863 1.00 96.88 95 TYR A CA 1
ATOM 729 C C . TYR A 1 95 ? -16.930 -2.213 12.258 1.00 96.88 95 TYR A C 1
ATOM 731 O O . TYR A 1 95 ? -15.730 -2.452 12.376 1.00 96.88 95 TYR A O 1
ATOM 739 N N . LYS A 1 96 ? -17.751 -3.017 11.577 1.00 96.69 96 LYS A N 1
ATOM 740 C CA . LYS A 1 96 ? -17.298 -4.179 10.798 1.00 96.69 96 LYS A CA 1
ATOM 741 C C . LYS A 1 96 ? -17.098 -3.758 9.343 1.00 96.69 96 LYS A C 1
ATOM 743 O O . LYS A 1 96 ? -18.025 -3.243 8.726 1.00 96.69 96 LYS A O 1
ATOM 748 N N . VAL A 1 97 ? -15.894 -3.948 8.810 1.00 96.00 97 VAL A N 1
ATOM 749 C CA . VAL A 1 97 ? -15.462 -3.387 7.521 1.00 96.00 97 VAL A CA 1
ATOM 750 C C . VAL A 1 97 ? -14.715 -4.443 6.708 1.00 96.00 97 VAL A C 1
ATOM 752 O O . VAL A 1 97 ? -13.746 -5.000 7.206 1.00 96.00 97 VAL A O 1
ATOM 755 N N . ARG A 1 98 ? -15.093 -4.701 5.449 1.00 93.38 98 ARG A N 1
ATOM 756 C CA . ARG A 1 98 ? -14.437 -5.718 4.597 1.00 93.38 98 ARG A CA 1
ATOM 757 C C . ARG A 1 98 ? -13.363 -5.149 3.668 1.00 93.38 98 ARG A C 1
ATOM 759 O O . ARG A 1 98 ? -12.400 -5.836 3.346 1.00 93.38 98 ARG A O 1
ATOM 766 N N . ASN A 1 99 ? -13.444 -3.887 3.269 1.00 95.75 99 ASN A N 1
ATOM 767 C CA . ASN A 1 99 ? -12.371 -3.218 2.543 1.00 95.75 99 ASN A CA 1
ATOM 768 C C . ASN A 1 99 ? -12.026 -1.886 3.206 1.00 95.75 99 ASN A C 1
ATOM 770 O O . ASN A 1 99 ? -12.595 -0.846 2.896 1.00 95.75 99 ASN A O 1
ATOM 774 N N . LEU A 1 100 ? -11.026 -1.908 4.091 1.00 96.69 100 LEU A N 1
ATOM 775 C CA . LEU A 1 100 ? -10.628 -0.743 4.887 1.00 96.69 100 LEU A CA 1
ATOM 776 C C . LEU A 1 100 ? -10.357 0.517 4.058 1.00 96.69 100 LEU A C 1
ATOM 778 O O . LEU A 1 100 ? -10.784 1.600 4.444 1.00 96.69 100 LEU A O 1
ATOM 782 N N . LYS A 1 101 ? -9.639 0.404 2.931 1.00 96.00 101 LYS A N 1
ATOM 783 C CA . LYS A 1 101 ? -9.325 1.588 2.115 1.00 96.00 101 LYS A CA 1
ATOM 784 C C . LYS A 1 101 ? -10.571 2.101 1.402 1.00 96.00 101 LYS A C 1
ATOM 786 O O . LYS A 1 101 ? -10.730 3.308 1.276 1.00 96.00 101 LYS A O 1
ATOM 791 N N . ASN A 1 102 ? -11.431 1.199 0.936 1.00 95.94 102 ASN A N 1
ATOM 792 C CA . ASN A 1 102 ? -12.685 1.585 0.308 1.00 95.94 102 ASN A CA 1
ATOM 793 C C . ASN A 1 102 ? -13.633 2.260 1.303 1.00 95.94 102 ASN A C 1
ATOM 795 O O . ASN A 1 102 ? -14.113 3.354 1.042 1.00 95.94 102 ASN A O 1
ATOM 799 N N . TRP A 1 103 ? -13.802 1.663 2.481 1.00 96.62 103 TRP A N 1
ATOM 800 C CA . TRP A 1 103 ? -14.566 2.241 3.577 1.00 96.62 103 TRP A CA 1
ATOM 801 C C . TRP A 1 103 ? -14.024 3.610 3.994 1.00 96.62 103 TRP A C 1
ATOM 803 O O . TRP A 1 103 ? -14.805 4.548 4.126 1.00 96.62 103 TRP A O 1
ATOM 813 N N . ALA A 1 104 ? -12.701 3.761 4.120 1.00 97.06 104 ALA A N 1
ATOM 814 C CA . ALA A 1 104 ? -12.088 5.031 4.500 1.00 97.06 104 ALA A CA 1
ATOM 815 C C . ALA A 1 104 ? -12.450 6.174 3.538 1.00 97.06 104 ALA A C 1
ATOM 817 O O . ALA A 1 104 ? -12.709 7.271 4.010 1.00 97.06 104 ALA A O 1
ATOM 818 N N . ARG A 1 105 ? -12.555 5.922 2.222 1.00 95.81 105 ARG A N 1
ATOM 819 C CA . ARG A 1 105 ? -12.973 6.948 1.241 1.00 95.81 105 ARG A CA 1
ATOM 820 C C . ARG A 1 105 ? -14.321 7.570 1.570 1.00 95.81 105 ARG A C 1
ATOM 822 O O . ARG A 1 105 ? -14.485 8.771 1.422 1.00 95.81 105 ARG A O 1
ATOM 829 N N . ASN A 1 106 ? -15.258 6.754 2.039 1.00 95.62 106 ASN A N 1
ATOM 830 C CA . ASN A 1 106 ? -16.614 7.194 2.355 1.00 95.62 106 ASN A CA 1
ATOM 831 C C . ASN A 1 106 ? -16.740 7.717 3.797 1.00 95.62 106 ASN A C 1
ATOM 833 O O . ASN A 1 106 ? -17.787 8.230 4.176 1.00 95.62 106 ASN A O 1
ATOM 837 N N . ASN A 1 107 ? -15.692 7.576 4.614 1.00 96.25 107 ASN A N 1
ATOM 838 C CA . ASN A 1 107 ? -15.729 7.830 6.054 1.00 96.25 107 ASN A CA 1
ATOM 839 C C . ASN A 1 107 ? -14.579 8.733 6.534 1.00 96.25 107 ASN A C 1
ATOM 841 O O . ASN A 1 107 ? -14.261 8.736 7.720 1.00 96.25 107 ASN A O 1
ATOM 845 N N . CYS A 1 108 ? -13.959 9.520 5.642 1.00 96.62 108 CYS A N 1
ATOM 846 C CA . CYS A 1 108 ? -12.893 10.462 6.010 1.00 96.62 108 CYS A CA 1
ATOM 847 C C . CYS A 1 108 ? -13.328 11.451 7.104 1.00 96.62 108 CYS A C 1
ATOM 849 O O . CYS A 1 108 ? -12.548 11.750 8.006 1.00 96.62 108 CYS A O 1
ATOM 851 N N . HIS A 1 109 ? -14.591 11.882 7.069 1.00 95.62 109 HIS A N 1
ATOM 852 C CA . HIS A 1 109 ? -15.183 12.786 8.056 1.00 95.62 109 HIS A CA 1
ATOM 853 C C . HIS A 1 109 ? -15.157 12.227 9.490 1.00 95.62 109 HIS A C 1
ATOM 855 O O . HIS A 1 109 ? -15.095 13.001 10.432 1.00 95.62 109 HIS A O 1
ATOM 861 N N . LEU A 1 110 ? -15.136 10.900 9.678 1.00 96.00 110 LEU A N 1
ATOM 862 C CA . LEU A 1 110 ? -15.020 10.280 11.008 1.00 96.00 110 LEU A CA 1
ATOM 863 C C . LEU A 1 110 ? -13.621 10.433 11.637 1.00 96.00 110 LEU A C 1
ATOM 865 O O . LEU A 1 110 ? -13.418 10.060 12.793 1.00 96.00 110 LEU A O 1
ATOM 869 N N . PHE A 1 111 ? -12.656 10.923 10.859 1.00 95.56 111 PHE A N 1
ATOM 870 C CA . PHE A 1 111 ? -11.280 11.204 11.263 1.00 95.56 111 PHE A CA 1
ATOM 871 C C . PHE A 1 111 ? -10.950 12.692 11.113 1.00 95.56 111 PHE A C 1
ATOM 873 O O . PHE A 1 111 ? -9.773 13.029 11.010 1.00 95.56 111 PHE A O 1
ATOM 880 N N . ASP A 1 112 ? -11.961 13.560 11.008 1.00 94.69 112 ASP A N 1
ATOM 881 C CA . ASP A 1 112 ? -11.789 15.002 10.798 1.00 94.69 112 ASP A CA 1
ATOM 882 C C . ASP A 1 112 ? -10.891 15.322 9.587 1.00 94.69 112 ASP A C 1
ATOM 884 O O . ASP A 1 112 ? -10.061 16.232 9.602 1.00 94.69 112 ASP A O 1
ATOM 888 N N . LYS A 1 113 ? -11.019 14.516 8.523 1.00 94.19 113 LYS A N 1
ATOM 889 C CA . LYS A 1 113 ? -10.258 14.650 7.277 1.00 94.19 113 LYS A CA 1
ATOM 890 C C . LYS A 1 113 ? -11.168 14.958 6.101 1.00 94.19 113 LYS A C 1
ATOM 892 O O . LYS A 1 113 ? -12.271 14.424 5.987 1.00 94.19 113 LYS A O 1
ATOM 897 N N . GLU A 1 114 ? -10.640 15.742 5.168 1.00 94.50 114 GLU A N 1
ATOM 898 C CA . GLU A 1 114 ? -11.281 15.994 3.881 1.00 94.50 114 GLU A CA 1
ATOM 899 C C . GLU A 1 114 ? -11.459 14.701 3.075 1.00 94.50 114 GLU A C 1
ATOM 901 O O . GLU A 1 114 ? -10.645 13.771 3.145 1.00 94.50 114 GLU A O 1
ATOM 906 N N . THR A 1 115 ? -12.526 14.649 2.278 1.00 94.75 115 THR A N 1
ATOM 907 C CA . THR A 1 115 ? -12.839 13.494 1.430 1.00 94.75 115 THR A CA 1
ATOM 908 C C . THR A 1 115 ? -11.940 13.492 0.194 1.00 94.75 115 THR A C 1
ATOM 910 O O . THR A 1 115 ? -12.282 14.049 -0.844 1.00 94.75 115 THR A O 1
ATOM 913 N N . SER A 1 116 ? -10.774 12.854 0.314 1.00 95.94 116 SER A N 1
ATOM 914 C CA . SER A 1 116 ? -9.792 12.686 -0.763 1.00 95.94 116 SER A CA 1
ATOM 915 C C . SER A 1 116 ? -9.137 11.298 -0.747 1.00 95.94 116 SER A C 1
ATOM 917 O O . SER A 1 116 ? -9.192 10.563 0.250 1.00 95.94 116 SER A O 1
ATOM 919 N N . GLU A 1 117 ? -8.493 10.910 -1.855 1.00 94.62 117 GLU A N 1
ATOM 920 C CA . GLU A 1 117 ? -7.761 9.636 -1.930 1.00 94.62 117 GLU A CA 1
ATOM 921 C C . GLU A 1 117 ? 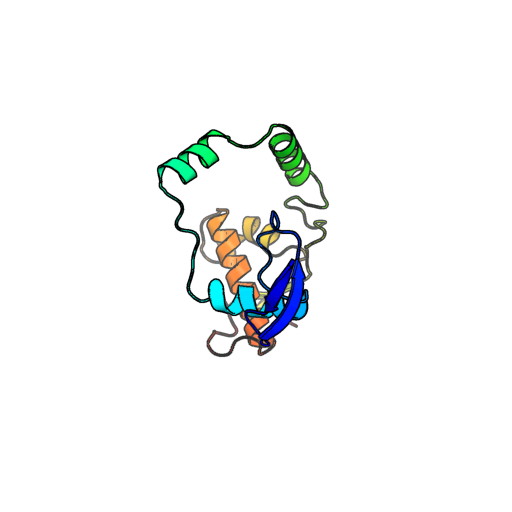-6.539 9.620 -1.008 1.00 94.62 117 GLU A C 1
ATOM 923 O O . GLU A 1 117 ? -6.173 8.564 -0.475 1.00 94.62 117 GLU A O 1
ATOM 928 N N . GLU A 1 118 ? -5.914 10.776 -0.803 1.00 96.25 118 GLU A N 1
ATOM 929 C CA . GLU A 1 118 ? -4.803 10.978 0.116 1.00 96.25 118 GLU A CA 1
ATOM 930 C C . GLU A 1 118 ? -5.263 10.699 1.547 1.00 96.25 118 GLU A C 1
ATOM 932 O O . GLU A 1 118 ? -4.671 9.850 2.220 1.00 96.25 118 GLU A O 1
ATOM 937 N N . SER A 1 119 ? -6.365 11.320 1.981 1.00 96.75 119 SER A N 1
ATOM 938 C CA . SER A 1 119 ? -6.961 11.099 3.303 1.00 96.75 119 SER A CA 1
ATOM 939 C C . SER A 1 119 ? -7.331 9.635 3.519 1.00 96.75 119 SER A C 1
ATOM 941 O O . SER A 1 119 ? -6.916 9.033 4.512 1.00 96.75 119 SER A O 1
ATOM 943 N N . ALA A 1 120 ? -8.019 9.008 2.560 1.00 97.25 120 ALA A N 1
ATOM 944 C CA . ALA A 1 120 ? -8.379 7.594 2.645 1.00 97.25 120 ALA A CA 1
ATOM 945 C C . ALA A 1 120 ? -7.141 6.683 2.738 1.00 97.25 120 ALA A C 1
ATOM 947 O O . ALA A 1 120 ? -7.130 5.676 3.455 1.00 97.25 120 ALA A O 1
ATOM 948 N N . THR A 1 121 ? -6.065 7.037 2.028 1.00 97.06 121 THR A N 1
ATOM 949 C CA . THR A 1 121 ? -4.791 6.311 2.076 1.00 97.06 121 THR A CA 1
ATOM 950 C C . THR A 1 12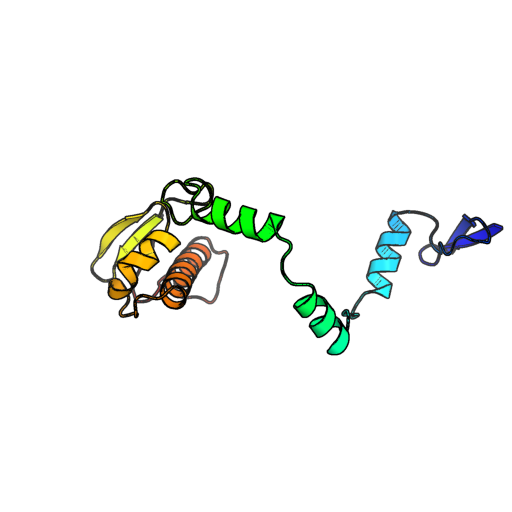1 ? -4.099 6.483 3.425 1.00 97.06 121 THR A C 1
ATOM 952 O O . THR A 1 121 ? -3.598 5.491 3.964 1.00 97.06 121 THR A O 1
ATOM 955 N N . GLN A 1 122 ? -4.097 7.692 3.992 1.00 97.00 122 GLN A N 1
ATOM 956 C CA . GLN A 1 122 ? -3.541 7.973 5.317 1.00 97.00 122 GLN A CA 1
ATOM 957 C C . GLN A 1 122 ? -4.290 7.202 6.404 1.00 97.00 122 GLN A C 1
ATOM 959 O O . GLN A 1 122 ? -3.651 6.484 7.171 1.00 97.00 122 GLN A O 1
ATOM 964 N N . ILE A 1 123 ? -5.625 7.267 6.409 1.00 97.31 123 ILE A N 1
ATOM 965 C CA . ILE A 1 123 ? -6.479 6.554 7.369 1.00 97.31 123 ILE A CA 1
ATOM 966 C C . ILE A 1 123 ? -6.212 5.049 7.302 1.00 97.31 123 ILE A C 1
ATOM 968 O O . ILE A 1 123 ? -5.855 4.423 8.301 1.00 97.31 123 ILE A O 1
ATOM 972 N N . ALA A 1 124 ? -6.298 4.456 6.107 1.00 97.00 124 ALA A N 1
ATOM 973 C CA . ALA A 1 124 ? -6.079 3.022 5.947 1.00 97.00 124 ALA A CA 1
ATOM 974 C C . ALA A 1 124 ? -4.651 2.602 6.338 1.00 97.00 124 ALA A C 1
ATOM 976 O O . ALA A 1 124 ? -4.442 1.498 6.839 1.00 97.00 124 ALA A O 1
ATOM 977 N N . SER A 1 125 ? -3.650 3.452 6.102 1.00 95.88 125 SER A N 1
ATOM 978 C CA . SER A 1 125 ? -2.263 3.185 6.504 1.00 95.88 125 SER A CA 1
ATOM 979 C C . SER A 1 125 ? -2.076 3.279 8.018 1.00 95.88 125 SER A C 1
ATOM 981 O O . SER A 1 125 ? -1.433 2.403 8.593 1.00 95.88 125 SER A O 1
ATOM 983 N N . GLY A 1 126 ? -2.683 4.276 8.664 1.00 95.56 126 GLY A N 1
ATOM 984 C CA . GLY A 1 126 ? -2.669 4.448 10.115 1.00 95.56 126 GLY A CA 1
ATOM 985 C C . GLY A 1 126 ? -3.282 3.253 10.840 1.00 95.56 126 GLY A C 1
ATOM 986 O O . GLY A 1 126 ? -2.637 2.641 11.687 1.00 95.56 126 GLY A O 1
ATOM 987 N N . ILE A 1 127 ? -4.471 2.824 10.418 1.00 96.00 127 ILE A N 1
ATOM 988 C CA . ILE A 1 127 ? -5.147 1.650 10.990 1.00 96.00 127 ILE A CA 1
ATOM 989 C C . ILE A 1 127 ? -4.355 0.351 10.743 1.00 96.00 127 ILE A C 1
ATOM 991 O O . ILE A 1 127 ? -4.255 -0.504 11.624 1.00 96.00 127 ILE A O 1
ATOM 995 N N . ARG A 1 128 ? -3.715 0.186 9.576 1.00 95.38 128 ARG A N 1
ATOM 996 C CA . ARG A 1 128 ? -2.802 -0.953 9.356 1.00 95.38 128 ARG A CA 1
ATOM 997 C C . ARG A 1 128 ? -1.594 -0.909 10.286 1.00 95.38 128 ARG A C 1
ATOM 999 O O . ARG A 1 128 ? -1.160 -1.966 10.732 1.00 95.38 128 ARG A O 1
ATOM 1006 N N . ALA A 1 129 ? -1.050 0.275 10.569 1.00 94.31 129 ALA A N 1
ATOM 1007 C CA . ALA A 1 129 ? 0.054 0.422 11.510 1.00 94.31 129 ALA A CA 1
ATOM 1008 C C . ALA A 1 129 ? -0.366 0.004 12.925 1.00 94.31 129 ALA A C 1
ATOM 1010 O O . ALA A 1 129 ? 0.383 -0.735 13.556 1.00 94.31 129 ALA A O 1
ATOM 1011 N N . VAL A 1 130 ? -1.583 0.358 13.358 1.00 95.06 130 VAL A N 1
ATOM 1012 C CA . VAL A 1 130 ? -2.166 -0.136 14.618 1.00 95.06 130 VAL A CA 1
ATOM 1013 C C . VAL A 1 130 ? -2.161 -1.665 14.658 1.00 95.06 130 VAL A C 1
ATOM 1015 O O . VAL A 1 130 ? -1.638 -2.247 15.602 1.00 95.06 130 VAL A O 1
ATOM 1018 N N . LYS A 1 131 ? -2.627 -2.343 13.599 1.00 94.44 131 LYS A N 1
ATOM 1019 C CA . LYS A 1 131 ? -2.577 -3.817 13.529 1.00 94.44 131 LYS A CA 1
ATOM 1020 C C . LYS A 1 131 ? -1.157 -4.375 13.654 1.00 94.44 131 LYS A C 1
ATOM 1022 O O . LYS A 1 131 ? -0.956 -5.388 14.311 1.00 94.44 131 LYS A O 1
ATOM 1027 N N . GLN A 1 132 ? -0.171 -3.738 13.020 1.00 93.31 132 GLN A N 1
ATOM 1028 C CA . GLN A 1 132 ? 1.225 -4.184 13.109 1.00 93.31 132 GLN A CA 1
ATOM 1029 C C . GLN A 1 132 ? 1.787 -4.047 14.527 1.00 93.31 132 GLN A C 1
ATOM 1031 O O . GLN A 1 132 ? 2.548 -4.912 14.951 1.00 93.31 132 GLN A O 1
ATOM 1036 N N . VAL A 1 133 ? 1.401 -2.993 15.251 1.00 93.31 133 VAL A N 1
ATOM 1037 C CA . VAL A 1 133 ? 1.758 -2.811 16.665 1.00 93.31 133 VAL A CA 1
ATOM 1038 C C . VAL A 1 133 ? 1.105 -3.890 17.524 1.00 93.31 133 VAL A C 1
ATOM 1040 O O . VAL A 1 133 ? 1.806 -4.555 18.278 1.00 93.31 133 VAL A O 1
ATOM 1043 N N . LEU A 1 134 ? -0.202 -4.128 17.361 1.00 91.50 134 LEU A N 1
ATOM 1044 C CA . LEU A 1 134 ? -0.923 -5.165 18.113 1.00 91.50 134 LEU A CA 1
ATOM 1045 C C . LEU A 1 134 ? -0.360 -6.573 17.865 1.00 91.50 134 LEU A C 1
ATOM 1047 O O . LEU A 1 134 ? -0.336 -7.396 18.772 1.00 91.50 134 LEU A O 1
ATOM 1051 N N . ASN A 1 135 ? 0.157 -6.828 16.662 1.00 92.00 135 ASN A N 1
ATOM 1052 C CA . ASN A 1 135 ? 0.836 -8.078 16.320 1.00 92.00 135 ASN A CA 1
ATOM 1053 C C . ASN A 1 135 ? 2.296 -8.156 16.818 1.00 92.00 135 ASN A C 1
ATOM 1055 O O . ASN A 1 135 ? 2.960 -9.158 16.571 1.00 92.00 135 ASN A O 1
ATOM 1059 N N . GLY A 1 136 ? 2.841 -7.104 17.439 1.00 90.81 136 GLY A N 1
ATOM 1060 C CA . GLY A 1 136 ? 4.239 -7.047 17.888 1.00 90.81 136 GLY A CA 1
ATOM 1061 C C . GLY A 1 136 ? 5.274 -6.842 16.772 1.00 90.81 136 GLY A C 1
ATOM 1062 O O . GLY A 1 136 ? 6.477 -6.844 17.032 1.00 90.81 136 GLY A O 1
ATOM 1063 N N . ASN A 1 137 ? 4.834 -6.611 15.532 1.00 90.31 137 ASN A N 1
ATOM 1064 C CA . ASN A 1 137 ? 5.712 -6.394 14.375 1.00 90.31 137 ASN A CA 1
ATOM 1065 C C . ASN A 1 137 ? 6.322 -4.983 14.343 1.00 90.31 137 ASN A C 1
ATOM 1067 O O . ASN A 1 137 ? 7.207 -4.706 13.531 1.00 90.31 137 ASN A O 1
ATOM 1071 N N . ARG A 1 138 ? 5.836 -4.069 15.191 1.00 87.44 138 ARG A N 1
ATOM 1072 C CA . ARG A 1 138 ? 6.319 -2.689 15.301 1.00 87.44 138 ARG A CA 1
ATOM 1073 C C . ARG A 1 138 ? 6.354 -2.262 16.767 1.00 87.44 138 ARG A C 1
ATOM 1075 O O . ARG A 1 138 ? 5.344 -2.389 17.448 1.00 87.44 138 ARG A O 1
ATOM 1082 N N . LYS A 1 139 ? 7.504 -1.758 17.230 1.00 73.75 139 LYS A N 1
ATOM 1083 C CA . LYS A 1 139 ? 7.759 -1.461 18.653 1.00 73.75 139 LYS A CA 1
ATOM 1084 C C . LYS A 1 139 ? 7.543 0.011 19.045 1.00 73.75 139 LYS A C 1
ATOM 1086 O O . LYS A 1 139 ? 7.117 0.267 20.160 1.00 73.75 139 LYS A O 1
ATOM 1091 N N . ASP A 1 140 ? 7.710 0.953 18.1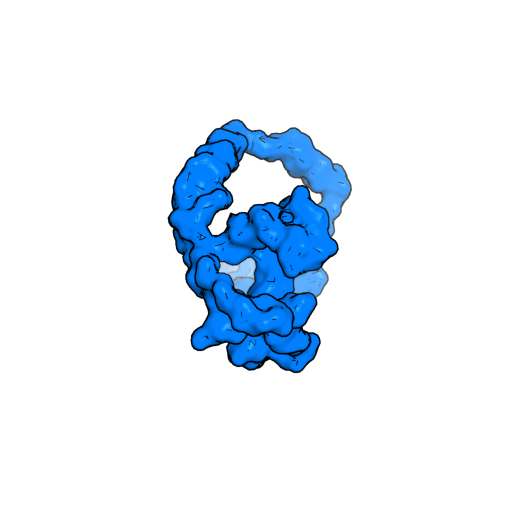12 1.00 74.69 140 ASP A N 1
ATOM 1092 C CA . ASP A 1 140 ? 7.716 2.400 18.416 1.00 74.69 140 ASP A CA 1
ATOM 1093 C C . ASP A 1 140 ? 6.490 3.140 17.861 1.00 74.69 140 ASP A C 1
ATOM 1095 O O . ASP A 1 140 ? 6.593 4.185 17.216 1.00 74.69 140 ASP A O 1
ATOM 1099 N N . THR A 1 141 ? 5.296 2.561 17.956 1.00 79.88 141 THR A N 1
ATOM 1100 C CA . THR A 1 141 ? 4.091 3.199 17.404 1.00 79.88 141 THR A CA 1
ATOM 1101 C C . THR A 1 141 ? 2.901 2.991 18.313 1.00 79.88 141 THR A C 1
ATOM 1103 O O . THR A 1 141 ? 2.756 1.942 18.927 1.00 79.88 141 THR A O 1
ATOM 1106 N N . SER A 1 142 ? 2.061 4.023 18.400 1.00 86.00 142 SER A N 1
ATOM 1107 C CA . SER A 1 142 ? 0.854 4.004 19.216 1.00 86.00 142 SER A CA 1
ATOM 1108 C C . SER A 1 142 ? -0.073 2.849 18.799 1.00 86.00 142 SER A C 1
ATOM 1110 O O . SER A 1 142 ? -0.254 2.626 17.597 1.00 86.00 142 SER A O 1
ATOM 1112 N N . PRO A 1 143 ? -0.701 2.134 19.753 1.00 91.25 143 PRO A N 1
ATOM 1113 C CA . PRO A 1 143 ? -1.685 1.089 19.466 1.00 91.25 143 PRO A CA 1
ATOM 1114 C C . PRO A 1 143 ? -3.048 1.659 19.028 1.00 91.25 143 PRO A C 1
ATOM 1116 O O . PRO A 1 143 ? -4.041 0.936 18.985 1.00 91.25 143 PRO A O 1
ATOM 1119 N N . GLN A 1 144 ? -3.113 2.952 18.708 1.00 94.50 144 GLN A N 1
ATOM 1120 C CA . GLN A 1 144 ? -4.300 3.637 18.215 1.00 94.50 144 GLN A CA 1
ATOM 1121 C C . GLN A 1 144 ? -3.946 4.626 17.102 1.00 94.50 144 GLN A C 1
ATOM 1123 O O . GLN A 1 144 ? -2.817 5.108 16.998 1.00 94.50 144 GLN A O 1
ATOM 1128 N N . TYR A 1 145 ? -4.937 4.966 16.284 1.00 95.50 145 TYR A N 1
ATOM 1129 C CA . TYR A 1 145 ? -4.833 5.988 15.248 1.00 95.50 145 TYR A CA 1
ATOM 1130 C C . TYR A 1 145 ? -5.972 6.989 15.422 1.00 95.50 145 TYR A C 1
ATOM 1132 O O . TYR A 1 145 ? -7.126 6.643 15.203 1.00 95.50 145 TYR A O 1
ATOM 1140 N N . MET A 1 146 ? -5.664 8.219 15.848 1.00 94.12 146 MET A N 1
ATOM 1141 C CA . MET A 1 146 ? -6.680 9.246 16.154 1.00 94.12 146 MET A CA 1
ATOM 1142 C C . MET A 1 146 ? -7.745 8.750 17.158 1.00 94.12 146 MET A C 1
ATOM 1144 O O . MET A 1 146 ? -8.933 8.995 16.995 1.00 94.12 146 MET A O 1
ATOM 1148 N N . GLY A 1 147 ? -7.319 7.969 18.158 1.00 94.06 147 GLY A N 1
ATOM 1149 C CA . GLY A 1 147 ? -8.201 7.328 19.144 1.00 94.06 147 GLY A CA 1
ATOM 1150 C C . GLY A 1 147 ? -8.953 6.087 18.638 1.00 94.06 147 GLY A C 1
ATOM 1151 O O . GLY A 1 147 ? -9.629 5.429 19.421 1.00 94.06 147 GLY A O 1
ATOM 1152 N N . TRP A 1 148 ? -8.824 5.726 17.358 1.00 96.69 148 TRP A N 1
ATOM 1153 C CA . TRP A 1 148 ? -9.377 4.485 16.823 1.00 96.69 148 TRP A CA 1
ATOM 1154 C C . TRP A 1 148 ? -8.469 3.298 17.127 1.00 96.69 148 TRP A C 1
ATOM 1156 O O . TRP A 1 148 ? -7.254 3.361 16.915 1.00 96.69 148 TRP A O 1
ATOM 1166 N N . THR A 1 149 ? -9.070 2.191 17.552 1.00 96.19 149 THR A N 1
ATOM 1167 C CA . THR A 1 149 ? -8.386 0.925 17.840 1.00 96.19 149 THR A CA 1
ATOM 1168 C C . THR A 1 149 ? -8.985 -0.223 17.028 1.00 96.19 149 THR A C 1
ATOM 1170 O O . THR A 1 149 ? -9.952 -0.056 16.276 1.00 96.19 149 THR A O 1
ATOM 1173 N N . LEU A 1 150 ? -8.366 -1.399 17.126 1.00 95.44 150 LEU A N 1
ATOM 1174 C CA . LEU A 1 150 ? -8.824 -2.618 16.468 1.00 95.44 150 LEU A CA 1
ATOM 1175 C C . LEU A 1 150 ? -9.248 -3.645 17.506 1.00 95.44 150 LEU A C 1
ATOM 1177 O O . LEU A 1 150 ? -8.542 -3.867 18.488 1.00 95.44 150 LEU A O 1
ATOM 1181 N N . LYS A 1 151 ? -10.360 -4.323 17.230 1.00 91.69 151 LYS A N 1
ATOM 1182 C CA . LYS A 1 151 ? -10.731 -5.554 17.922 1.00 91.69 151 LYS A CA 1
ATOM 1183 C C . LYS A 1 151 ? -10.212 -6.726 17.086 1.00 91.69 151 LYS A C 1
ATOM 1185 O O . LYS A 1 151 ? -10.586 -6.843 15.917 1.00 91.69 151 LYS A O 1
ATOM 1190 N N . MET A 1 152 ? -9.280 -7.497 17.648 1.00 78.94 152 MET A N 1
ATOM 1191 C CA . MET A 1 152 ? -8.715 -8.692 17.002 1.00 78.94 152 MET A CA 1
ATOM 1192 C C . MET A 1 152 ? -9.629 -9.900 17.158 1.00 78.94 152 MET A C 1
ATOM 1194 O O . MET A 1 152 ? -10.362 -9.948 18.172 1.00 78.94 152 MET A O 1
#

Foldseek 3Di:
DWAAAPQPRDTADDDPPDPDRHRDPVSVVVVCCVVCVVDDPDQDPVNVVVVVVVPDDVVVVVVVVCLCPDCCRHLHLNHVPFDWFWKAALVRDTDIGRHQLSVCLVCLVSLVHDNDSVSSVVRSVQQVVLVCVVVVVDDPDDVADSSMHTDD

Organism: NCBI:txid474960

pLDDT: mean 92.31, std 4.88, range [73.75, 97.69]

Radius of gyration: 25.64 Å; chains: 1; bounding box: 60×40×49 Å